Protein AF-A0A316GEQ2-F1 (afdb_monomer_lite)

pLDDT: mean 87.28, std 15.76, range [41.28, 98.56]

Structure (mmCIF, N/CA/C/O backbone):
data_AF-A0A316GEQ2-F1
#
_entry.id   AF-A0A316GEQ2-F1
#
loop_
_atom_site.group_PDB
_atom_site.id
_atom_site.type_symbol
_atom_site.label_atom_id
_atom_site.label_alt_id
_atom_site.label_comp_id
_atom_site.label_asym_id
_atom_site.label_entity_id
_atom_site.label_seq_id
_atom_site.pdbx_PDB_ins_code
_atom_site.Cartn_x
_atom_site.Cartn_y
_atom_site.Cartn_z
_atom_site.occupancy
_atom_site.B_iso_or_equiv
_atom_site.auth_seq_id
_atom_site.auth_comp_id
_atom_site.auth_asym_id
_atom_site.auth_atom_id
_atom_site.pdbx_PDB_model_num
ATOM 1 N N . MET A 1 1 ? 24.612 37.169 16.378 1.00 41.28 1 MET A N 1
ATOM 2 C CA . MET A 1 1 ? 24.824 35.714 16.230 1.00 41.28 1 MET A CA 1
ATOM 3 C C . MET A 1 1 ? 23.535 35.142 15.660 1.00 41.28 1 MET A C 1
ATOM 5 O O . MET A 1 1 ? 22.628 34.815 16.407 1.00 41.28 1 MET A O 1
ATOM 9 N N . ASN A 1 2 ? 23.412 35.193 14.334 1.00 45.16 2 ASN A N 1
ATOM 10 C CA . ASN A 1 2 ? 22.213 34.800 13.597 1.00 45.16 2 ASN A CA 1
ATOM 11 C C . ASN A 1 2 ? 22.326 33.292 13.335 1.00 45.16 2 ASN A C 1
ATOM 13 O O . ASN A 1 2 ? 23.202 32.885 12.573 1.00 45.16 2 ASN A O 1
ATOM 17 N N 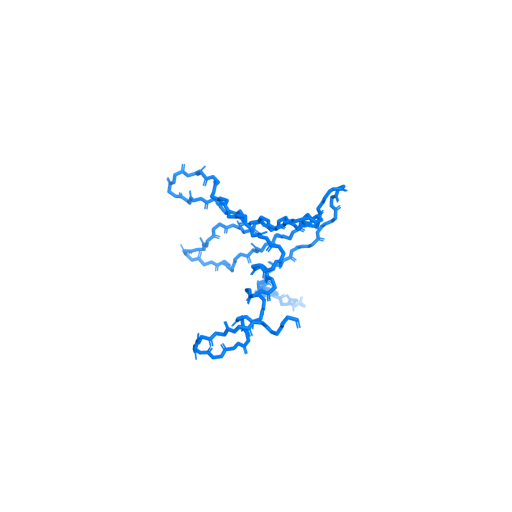. ARG A 1 3 ? 21.539 32.457 14.024 1.00 48.69 3 ARG A N 1
ATOM 18 C CA . ARG A 1 3 ? 21.383 31.057 13.603 1.00 48.69 3 ARG A CA 1
ATOM 19 C C . ARG A 1 3 ? 20.336 31.041 12.489 1.00 48.69 3 ARG A C 1
ATOM 21 O O . ARG A 1 3 ? 19.339 31.739 12.628 1.00 48.69 3 ARG A O 1
ATOM 28 N N . PRO A 1 4 ? 20.605 30.334 11.384 1.00 45.50 4 PRO A N 1
ATOM 29 C CA . PRO A 1 4 ? 19.840 30.468 10.159 1.00 45.50 4 PRO A CA 1
ATOM 30 C C . PRO A 1 4 ? 18.417 29.959 10.372 1.00 45.50 4 PRO A C 1
ATOM 32 O O . PRO A 1 4 ? 18.216 28.972 11.086 1.00 45.50 4 PRO A O 1
ATOM 35 N N . ASP A 1 5 ? 17.462 30.613 9.715 1.00 53.69 5 ASP A N 1
AT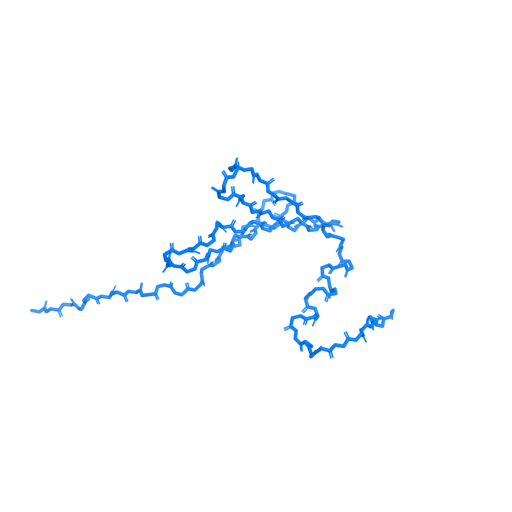OM 36 C CA . ASP A 1 5 ? 16.156 30.048 9.412 1.00 53.69 5 ASP A CA 1
ATOM 37 C C . ASP A 1 5 ? 16.382 28.726 8.677 1.00 53.69 5 ASP A C 1
ATOM 39 O O . ASP A 1 5 ? 16.586 28.677 7.463 1.00 53.69 5 ASP A O 1
ATOM 43 N N . VAL A 1 6 ? 16.401 27.623 9.424 1.00 51.22 6 VAL A N 1
ATOM 44 C CA . VAL A 1 6 ? 16.275 26.297 8.836 1.00 51.22 6 VAL A CA 1
ATOM 45 C C . VAL A 1 6 ? 14.805 26.171 8.460 1.00 51.22 6 VAL A C 1
ATOM 47 O O . VAL A 1 6 ? 14.015 25.554 9.171 1.00 51.22 6 VAL A O 1
ATOM 50 N N . ALA A 1 7 ? 14.441 26.764 7.324 1.00 49.56 7 ALA A N 1
ATOM 51 C CA . ALA A 1 7 ? 13.357 26.257 6.505 1.00 49.56 7 ALA A CA 1
ATOM 52 C C . ALA A 1 7 ? 13.770 24.843 6.081 1.00 49.56 7 ALA A C 1
ATOM 54 O O . ALA A 1 7 ? 14.338 24.609 5.015 1.00 49.56 7 ALA A O 1
ATOM 55 N N . ARG A 1 8 ? 13.577 23.891 6.996 1.00 50.66 8 ARG A N 1
ATOM 56 C CA . ARG A 1 8 ? 13.629 22.468 6.715 1.00 50.66 8 ARG A CA 1
ATOM 57 C C . ARG A 1 8 ? 12.431 22.235 5.805 1.00 50.66 8 ARG A C 1
ATOM 59 O O . ARG A 1 8 ? 11.316 22.071 6.282 1.00 50.66 8 ARG A O 1
ATOM 66 N N . SER A 1 9 ? 12.658 22.294 4.497 1.00 53.84 9 SER A N 1
ATOM 67 C CA . SER A 1 9 ? 11.828 21.536 3.573 1.00 53.84 9 SER A CA 1
ATOM 68 C C . SER A 1 9 ? 11.966 20.080 4.018 1.00 53.84 9 SER A C 1
ATOM 70 O O . SER A 1 9 ? 13.003 19.449 3.802 1.00 53.84 9 SER A O 1
ATOM 72 N N . LEU A 1 10 ? 11.015 19.620 4.829 1.00 58.59 10 LEU A N 1
ATOM 73 C CA . LEU A 1 10 ? 10.883 18.218 5.186 1.00 58.59 10 LEU A CA 1
ATOM 74 C C . LEU A 1 10 ? 10.345 17.569 3.914 1.00 58.59 10 LEU A C 1
ATOM 76 O O . LEU A 1 10 ? 9.211 17.843 3.543 1.00 58.59 10 LEU A O 1
ATOM 80 N N . GLY A 1 11 ? 11.201 16.828 3.208 1.00 59.41 11 GLY A N 1
ATOM 81 C CA . GLY A 1 11 ? 10.781 16.033 2.054 1.00 59.41 11 GLY A CA 1
ATOM 82 C C . GLY A 1 11 ? 9.760 14.954 2.440 1.00 59.41 11 GLY A C 1
ATOM 83 O O . GLY A 1 11 ? 9.386 14.873 3.617 1.00 59.41 11 GLY A O 1
ATOM 84 N N . PRO A 1 12 ? 9.366 14.092 1.486 1.00 58.97 12 PRO A N 1
ATOM 85 C CA . PRO A 1 12 ? 8.243 13.178 1.653 1.00 58.97 12 PRO A CA 1
ATOM 86 C C . PRO A 1 12 ? 8.412 12.348 2.923 1.00 58.97 12 PRO A C 1
ATOM 88 O O . PRO A 1 12 ? 9.412 11.645 3.109 1.00 58.97 12 PRO A O 1
ATOM 91 N N . MET A 1 13 ? 7.448 12.494 3.828 1.00 85.62 13 MET A N 1
ATOM 92 C CA . MET A 1 13 ? 7.472 11.875 5.144 1.00 85.62 13 MET A CA 1
ATOM 93 C C . MET A 1 13 ? 6.597 10.628 5.128 1.00 85.62 13 MET A C 1
ATOM 95 O O . MET A 1 13 ? 5.504 10.618 4.569 1.00 85.62 13 MET A O 1
ATOM 99 N N . PHE A 1 14 ? 7.073 9.572 5.777 1.00 93.25 14 PHE A N 1
ATOM 100 C CA . PHE A 1 14 ? 6.251 8.415 6.089 1.00 93.25 14 PHE A CA 1
ATOM 101 C C . PHE A 1 14 ? 6.500 7.965 7.525 1.00 93.25 14 PHE A C 1
ATOM 103 O O . PHE A 1 14 ? 7.586 8.178 8.076 1.00 93.25 14 PHE A O 1
ATOM 110 N N . THR A 1 15 ? 5.496 7.340 8.131 1.00 94.06 15 THR A N 1
ATOM 111 C CA . THR A 1 15 ? 5.610 6.670 9.431 1.00 94.06 15 THR A CA 1
ATOM 112 C C . THR A 1 15 ? 5.334 5.184 9.265 1.00 94.06 15 THR A C 1
ATOM 114 O O . THR A 1 15 ? 4.651 4.772 8.330 1.00 94.06 15 THR A O 1
ATOM 117 N N . ILE A 1 16 ? 5.908 4.372 10.152 1.00 96.50 16 ILE A N 1
ATOM 118 C CA . ILE A 1 16 ? 5.627 2.940 10.242 1.00 96.50 16 ILE A CA 1
ATOM 119 C C . ILE A 1 16 ? 5.346 2.631 11.703 1.00 96.50 16 ILE A C 1
ATOM 121 O O . ILE A 1 16 ? 6.193 2.862 12.568 1.00 96.50 16 ILE A O 1
ATOM 125 N N . GLU A 1 17 ? 4.167 2.092 11.955 1.00 96.00 17 GLU A N 1
ATOM 126 C CA . GLU A 1 17 ? 3.676 1.720 13.269 1.00 96.00 17 GLU A CA 1
ATOM 127 C C . GLU A 1 17 ? 3.268 0.247 13.245 1.00 96.00 17 GLU A C 1
ATOM 129 O O . GLU A 1 17 ? 2.878 -0.297 12.214 1.00 96.00 17 GLU A O 1
ATOM 134 N N . HIS A 1 18 ? 3.423 -0.427 14.378 1.00 92.50 18 HIS A N 1
ATOM 135 C CA . HIS A 1 18 ? 2.972 -1.804 14.534 1.00 92.50 18 HIS A CA 1
ATOM 136 C C . HIS A 1 18 ? 1.777 -1.772 15.475 1.00 92.50 18 HIS A C 1
ATOM 138 O O . HIS A 1 18 ? 1.935 -1.412 16.643 1.00 92.50 18 HIS A O 1
ATOM 144 N N . ASP A 1 19 ? 0.610 -2.119 14.951 1.00 87.50 19 ASP A N 1
ATOM 145 C CA . ASP A 1 19 ? -0.587 -2.392 15.734 1.00 87.50 19 ASP A CA 1
ATOM 146 C C . ASP A 1 19 ? -0.773 -3.914 15.860 1.00 87.50 19 ASP A C 1
ATOM 148 O O . ASP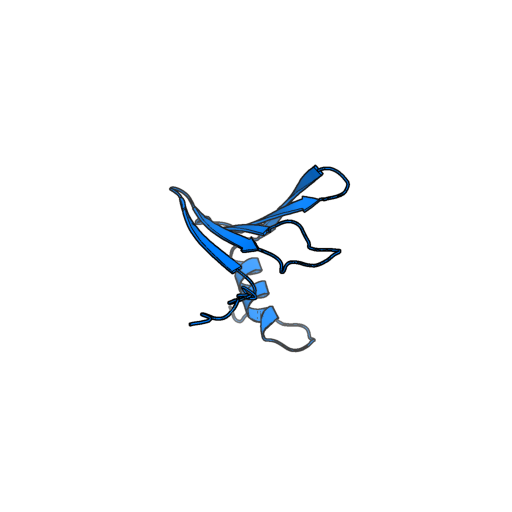 A 1 19 ? -0.049 -4.699 15.243 1.00 87.50 19 ASP A O 1
ATOM 152 N N . PHE A 1 20 ? -1.693 -4.351 16.715 1.00 80.19 20 PHE A N 1
ATOM 153 C CA . PHE A 1 20 ? -1.812 -5.748 17.133 1.00 80.19 20 PHE A CA 1
ATOM 154 C C . PHE A 1 20 ? -2.024 -6.735 15.970 1.00 80.19 20 PHE A C 1
ATOM 156 O O . PHE A 1 20 ? -1.546 -7.867 16.045 1.00 80.19 20 PHE A O 1
ATOM 163 N N . ASP A 1 21 ? -2.715 -6.323 14.907 1.00 93.00 21 ASP A N 1
ATOM 164 C CA . ASP A 1 21 ? -3.054 -7.156 13.748 1.00 93.00 21 ASP A CA 1
ATOM 165 C C . ASP A 1 21 ? -2.459 -6.665 12.414 1.00 93.00 21 ASP A C 1
ATOM 167 O O . ASP A 1 21 ? -2.577 -7.370 11.408 1.00 93.00 21 ASP A O 1
ATOM 171 N N . ALA A 1 22 ? -1.785 -5.508 12.390 1.00 95.94 22 ALA A N 1
ATOM 172 C CA . ALA A 1 22 ? -1.220 -4.938 11.170 1.00 95.94 22 ALA A CA 1
ATOM 173 C C . ALA A 1 22 ? 0.026 -4.075 11.401 1.00 95.94 22 ALA A C 1
ATOM 175 O O . ALA A 1 22 ? 0.168 -3.369 12.400 1.00 95.94 22 ALA A O 1
ATOM 176 N N . THR A 1 23 ? 0.902 -4.038 10.397 1.00 97.06 23 THR A N 1
ATOM 177 C CA . THR A 1 23 ? 1.823 -2.909 10.230 1.00 97.06 23 THR A CA 1
ATOM 178 C C . THR A 1 23 ? 1.082 -1.776 9.526 1.00 97.06 23 THR A C 1
ATOM 180 O O . THR A 1 23 ? 0.596 -1.955 8.409 1.00 97.06 23 THR A O 1
ATOM 183 N N . VAL A 1 24 ? 1.021 -0.608 10.159 1.00 97.50 24 VAL A N 1
ATOM 184 C CA . VAL A 1 24 ? 0.370 0.594 9.634 1.00 97.50 24 VAL A CA 1
ATOM 185 C C . VAL A 1 24 ? 1.437 1.535 9.091 1.00 97.50 24 VAL A C 1
ATOM 187 O O . VAL A 1 24 ? 2.359 1.929 9.805 1.00 97.50 24 VAL A O 1
ATOM 190 N N . VAL A 1 25 ? 1.332 1.892 7.816 1.00 97.25 25 VAL A N 1
ATOM 191 C CA . VAL A 1 25 ? 2.210 2.864 7.162 1.00 97.25 25 VAL A CA 1
ATOM 192 C C . VAL A 1 25 ? 1.384 4.070 6.750 1.00 97.25 25 VAL A C 1
ATOM 194 O O . VAL A 1 25 ? 0.408 3.919 6.022 1.00 97.25 25 VAL A O 1
ATOM 197 N N . THR A 1 26 ? 1.802 5.264 7.156 1.00 95.75 26 THR A N 1
ATOM 198 C CA . THR A 1 26 ? 1.179 6.516 6.706 1.00 95.75 26 THR A CA 1
ATOM 199 C C . THR A 1 26 ? 2.124 7.222 5.751 1.00 95.75 26 THR A C 1
ATOM 201 O O . THR A 1 26 ? 3.274 7.480 6.105 1.00 95.75 26 THR A O 1
ATOM 204 N N . LEU A 1 27 ? 1.651 7.524 4.542 1.00 95.00 27 LEU A N 1
ATOM 205 C CA . LEU A 1 27 ? 2.368 8.307 3.539 1.00 95.00 27 LEU A CA 1
ATOM 206 C C . LEU A 1 27 ? 1.805 9.727 3.522 1.00 95.00 27 LEU A C 1
ATOM 208 O O . LEU A 1 27 ? 0.607 9.917 3.312 1.00 95.00 27 LEU A O 1
ATOM 212 N N . ILE A 1 28 ? 2.684 10.703 3.731 1.00 91.44 28 ILE A N 1
ATOM 213 C CA . ILE A 1 28 ? 2.347 12.122 3.806 1.00 91.44 28 ILE A CA 1
ATOM 214 C C . ILE A 1 28 ? 2.823 12.788 2.517 1.00 91.44 28 ILE A C 1
ATOM 216 O O . ILE A 1 28 ? 4.010 12.724 2.185 1.00 91.44 28 ILE A O 1
ATOM 220 N N . ASP A 1 29 ? 1.902 13.431 1.803 1.00 87.50 29 ASP A N 1
ATOM 221 C CA . ASP A 1 29 ? 2.232 14.180 0.589 1.00 87.50 29 ASP A CA 1
ATOM 222 C C . ASP A 1 29 ? 2.929 15.517 0.920 1.00 87.50 29 ASP A C 1
ATOM 224 O O . ASP A 1 29 ? 2.758 16.104 1.999 1.00 87.50 29 ASP A O 1
ATOM 228 N N . ASP A 1 30 ? 3.741 16.012 -0.011 1.00 83.25 30 ASP A N 1
ATOM 229 C CA . ASP A 1 30 ? 4.500 17.244 0.181 1.00 83.25 30 ASP A CA 1
ATOM 230 C C . ASP A 1 30 ? 3.556 18.459 0.278 1.00 83.25 30 ASP A C 1
ATOM 232 O O . ASP A 1 30 ? 2.492 18.505 -0.349 1.00 83.25 30 ASP A O 1
ATOM 236 N N . PRO A 1 31 ? 3.917 19.498 1.054 1.00 72.62 31 PRO A N 1
ATOM 237 C CA . PRO A 1 31 ? 3.113 20.710 1.144 1.00 72.62 31 PRO A CA 1
ATOM 238 C C . PRO A 1 31 ? 3.030 21.416 -0.221 1.00 72.62 31 PRO A C 1
ATOM 240 O O . PRO A 1 31 ? 3.967 22.086 -0.656 1.00 72.62 31 PRO A O 1
ATOM 243 N N . ALA A 1 32 ? 1.875 21.302 -0.877 1.00 79.31 32 ALA A N 1
ATOM 244 C CA . ALA A 1 32 ? 1.569 21.909 -2.169 1.00 79.31 32 ALA A CA 1
ATOM 245 C C . ALA A 1 32 ? 0.150 22.505 -2.185 1.00 79.31 32 ALA A C 1
ATOM 247 O O . ALA A 1 32 ? -0.705 22.141 -1.381 1.00 79.31 32 ALA A O 1
ATOM 248 N N . SER A 1 33 ? -0.127 23.411 -3.131 1.00 74.25 33 SER A N 1
ATOM 249 C CA . SER A 1 33 ? -1.453 24.040 -3.285 1.00 74.25 33 SER A CA 1
ATOM 250 C C . SER A 1 33 ? -2.579 23.053 -3.619 1.00 74.25 33 SER A C 1
ATOM 252 O O . SER A 1 33 ? -3.742 23.376 -3.405 1.00 74.25 33 SER A O 1
ATOM 254 N N . HIS A 1 34 ? -2.231 21.869 -4.125 1.00 77.00 34 HIS A N 1
ATOM 255 C CA . HIS A 1 34 ? -3.145 20.770 -4.450 1.00 77.00 34 HIS A CA 1
ATOM 256 C C . HIS A 1 34 ? -2.634 19.454 -3.849 1.00 77.00 34 HIS A C 1
ATOM 258 O O . HIS A 1 34 ? -2.612 18.423 -4.524 1.00 77.00 34 HIS A O 1
ATOM 264 N N . ARG A 1 35 ? -2.140 19.522 -2.607 1.00 84.00 35 ARG A N 1
ATOM 265 C CA . ARG A 1 35 ? -1.680 18.349 -1.863 1.00 84.00 35 ARG A CA 1
ATOM 266 C C . ARG A 1 35 ? -2.812 17.320 -1.760 1.00 84.00 35 ARG A C 1
ATOM 268 O O . ARG A 1 35 ? -3.963 17.697 -1.545 1.00 84.00 35 ARG A O 1
ATOM 275 N N . GLN A 1 36 ? -2.479 16.049 -1.951 1.00 88.81 36 GLN A N 1
ATOM 276 C CA . GLN A 1 36 ? -3.414 14.948 -1.743 1.00 88.81 36 GLN A CA 1
ATOM 277 C C . GLN A 1 36 ? -3.568 14.641 -0.248 1.00 88.81 36 GLN A C 1
ATOM 279 O O . GLN A 1 36 ? -2.656 14.889 0.544 1.00 88.81 36 GLN A O 1
ATOM 284 N N . GLU A 1 37 ? -4.711 14.071 0.132 1.00 92.75 37 GLU A N 1
ATOM 285 C CA . GLU A 1 37 ? -4.900 13.544 1.487 1.00 92.75 37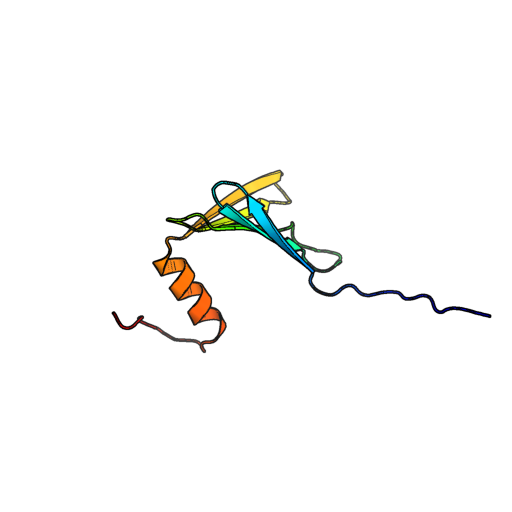 GLU A CA 1
ATOM 286 C C . GLU A 1 37 ? -3.892 12.426 1.776 1.00 92.75 37 GLU A C 1
ATOM 288 O O . GLU A 1 37 ? -3.402 11.751 0.863 1.00 92.75 37 GLU A O 1
ATOM 293 N N . ASP A 1 38 ? -3.582 12.226 3.052 1.00 94.12 38 ASP A N 1
ATOM 294 C CA . ASP A 1 38 ? -2.621 11.208 3.464 1.00 94.12 38 ASP A CA 1
ATOM 295 C C . ASP A 1 38 ? -3.125 9.800 3.100 1.00 94.12 38 ASP A C 1
ATOM 297 O O . ASP A 1 38 ? -4.328 9.521 3.090 1.00 94.12 38 ASP A O 1
ATOM 301 N N . VAL A 1 39 ? -2.188 8.901 2.790 1.00 96.75 39 VAL A N 1
ATOM 302 C CA . VAL A 1 39 ? -2.500 7.502 2.470 1.00 96.75 39 VAL A CA 1
ATOM 303 C C . VAL A 1 39 ? -2.135 6.626 3.654 1.00 96.75 39 VAL A C 1
ATOM 305 O O . VAL A 1 39 ? -0.981 6.612 4.083 1.00 96.75 39 VAL A O 1
ATOM 308 N N . THR A 1 40 ? -3.088 5.834 4.133 1.00 97.44 40 THR A N 1
ATOM 309 C CA . THR A 1 40 ? -2.845 4.802 5.142 1.00 97.44 40 THR A CA 1
ATOM 310 C C . THR A 1 40 ? -2.785 3.436 4.473 1.00 97.44 40 THR A C 1
ATOM 312 O O . THR A 1 40 ? -3.683 3.042 3.731 1.00 97.44 40 THR A O 1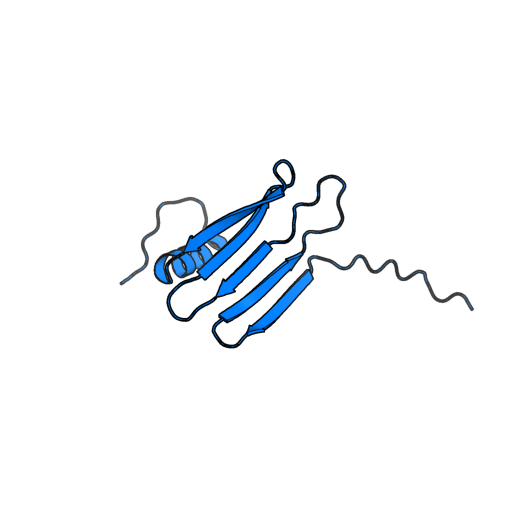
ATOM 315 N N . ILE A 1 41 ? -1.713 2.697 4.736 1.00 98.06 41 ILE A N 1
ATOM 316 C CA . ILE A 1 41 ? -1.517 1.328 4.274 1.00 98.06 41 ILE A CA 1
ATOM 317 C C . ILE A 1 41 ? -1.505 0.420 5.496 1.00 98.06 41 ILE A C 1
ATOM 319 O O . ILE A 1 41 ? -0.592 0.503 6.312 1.00 98.06 41 ILE A O 1
ATOM 323 N N . ASN A 1 42 ? -2.482 -0.478 5.600 1.00 98.25 42 ASN A N 1
ATOM 324 C CA . ASN A 1 42 ? -2.501 -1.498 6.649 1.00 98.25 42 ASN A CA 1
ATOM 325 C C . ASN A 1 42 ? -2.076 -2.834 6.047 1.00 98.25 42 ASN A C 1
ATOM 327 O O . ASN A 1 42 ? -2.759 -3.350 5.157 1.00 98.25 42 ASN A O 1
ATOM 331 N N . ALA A 1 43 ? -0.956 -3.376 6.516 1.00 97.56 43 ALA A N 1
ATOM 332 C CA . ALA A 1 43 ? -0.437 -4.674 6.116 1.00 97.56 43 ALA A CA 1
ATOM 333 C C . ALA A 1 43 ? -0.766 -5.729 7.178 1.00 97.56 43 ALA A C 1
ATOM 335 O O . ALA A 1 43 ? -0.082 -5.823 8.198 1.00 97.56 43 ALA A O 1
ATOM 336 N N . PHE A 1 44 ? -1.819 -6.500 6.912 1.00 97.19 44 PHE A N 1
ATOM 337 C CA . PHE A 1 44 ? -2.251 -7.643 7.712 1.00 97.19 44 PHE A CA 1
ATOM 338 C C . PHE A 1 44 ? -1.505 -8.915 7.283 1.00 97.19 44 PHE A C 1
ATOM 340 O O . PHE A 1 44 ? -0.753 -8.924 6.305 1.00 97.19 44 PHE A O 1
ATOM 347 N N . GLU A 1 45 ? -1.746 -10.019 7.993 1.00 96.12 45 GLU A N 1
ATOM 348 C CA . GLU A 1 45 ? -1.144 -11.321 7.679 1.00 96.12 45 GLU A CA 1
ATOM 349 C C . GLU A 1 45 ? -1.561 -11.862 6.297 1.00 96.12 45 GLU A C 1
ATOM 351 O O . GLU A 1 45 ? -0.760 -12.507 5.620 1.00 96.12 45 GLU A O 1
ATOM 356 N N . ASP A 1 46 ? -2.791 -11.595 5.852 1.00 96.69 46 ASP A N 1
ATOM 357 C CA . ASP A 1 46 ? -3.387 -12.195 4.651 1.00 96.69 46 ASP A CA 1
ATOM 358 C C . ASP A 1 46 ? -3.679 -11.197 3.514 1.00 96.69 46 ASP A C 1
ATOM 360 O O . ASP A 1 46 ? -3.880 -11.599 2.360 1.00 96.69 46 ASP A O 1
ATOM 364 N N . CYS A 1 47 ? -3.675 -9.895 3.802 1.00 97.75 47 CYS A N 1
ATOM 365 C CA . CYS A 1 47 ? -3.969 -8.850 2.830 1.00 97.75 47 CYS A CA 1
ATOM 366 C C . CYS A 1 47 ? -3.334 -7.501 3.186 1.00 97.75 47 CYS A C 1
ATOM 368 O O . CYS A 1 47 ? -2.885 -7.257 4.304 1.00 97.75 47 CYS A O 1
ATOM 370 N N . VAL A 1 48 ? -3.325 -6.595 2.209 1.00 98.38 48 VAL A N 1
ATOM 371 C CA . VAL A 1 48 ? -2.958 -5.192 2.409 1.00 98.38 48 VAL A CA 1
ATOM 372 C C . VAL A 1 48 ? -4.114 -4.305 1.997 1.00 98.38 48 VAL A C 1
ATOM 374 O O . VAL A 1 48 ? -4.719 -4.513 0.947 1.00 98.38 48 VAL A O 1
ATOM 377 N N . THR A 1 49 ? -4.406 -3.290 2.798 1.00 98.31 49 THR A N 1
ATOM 378 C CA . THR A 1 49 ? -5.396 -2.267 2.453 1.00 98.31 49 THR A CA 1
ATOM 379 C C . THR A 1 49 ? -4.712 -0.931 2.236 1.00 98.31 49 THR A C 1
ATOM 381 O O . THR A 1 49 ? -3.774 -0.609 2.956 1.00 98.31 49 THR A O 1
ATOM 384 N N . ILE A 1 50 ? -5.159 -0.191 1.227 1.00 98.25 50 ILE A N 1
ATOM 385 C CA . ILE A 1 50 ? -4.720 1.170 0.919 1.00 98.25 50 ILE A CA 1
ATOM 386 C C . ILE A 1 50 ? -5.944 2.062 1.057 1.00 98.25 50 ILE A C 1
ATOM 388 O O . ILE A 1 50 ? -6.961 1.817 0.402 1.00 98.25 50 ILE A O 1
ATOM 392 N N . GLU A 1 51 ? -5.844 3.063 1.918 1.00 98.25 51 GLU A N 1
ATOM 393 C CA . GLU A 1 51 ? -6.934 3.952 2.288 1.00 98.25 51 GLU A CA 1
ATOM 394 C C . GLU A 1 51 ? -6.523 5.410 2.075 1.00 98.25 51 GLU A C 1
ATOM 396 O O . GLU A 1 51 ? -5.401 5.793 2.402 1.00 98.25 51 GLU A O 1
ATOM 401 N N . GLN A 1 52 ? -7.420 6.211 1.500 1.00 97.81 52 GLN A N 1
ATOM 402 C CA . GLN A 1 52 ? -7.236 7.650 1.300 1.00 97.81 52 GLN A CA 1
ATOM 403 C C . GLN A 1 52 ? -8.598 8.345 1.336 1.00 97.81 52 GLN A C 1
ATOM 405 O O . GLN A 1 52 ? -9.576 7.824 0.790 1.00 97.81 52 GLN A O 1
ATOM 410 N N . GLU A 1 53 ? -8.688 9.507 1.977 1.00 95.94 53 GLU A N 1
ATOM 411 C CA . GLU A 1 53 ? -9.914 10.305 1.963 1.00 95.94 53 GLU A CA 1
ATOM 412 C C . GLU A 1 53 ? -10.081 11.027 0.616 1.00 95.94 53 GLU A C 1
ATOM 414 O O . GLU A 1 53 ? -9.150 11.630 0.084 1.00 95.94 53 GLU A O 1
ATOM 419 N N . ASP A 1 54 ? -11.281 10.967 0.041 1.00 93.56 54 ASP A N 1
ATOM 420 C CA . ASP A 1 54 ? -11.644 11.786 -1.111 1.00 93.56 54 ASP A CA 1
ATOM 421 C C . ASP A 1 54 ? -11.986 13.211 -0.655 1.00 93.56 54 ASP A C 1
ATOM 423 O O . ASP A 1 54 ? -13.027 13.436 -0.038 1.00 93.56 54 ASP A O 1
A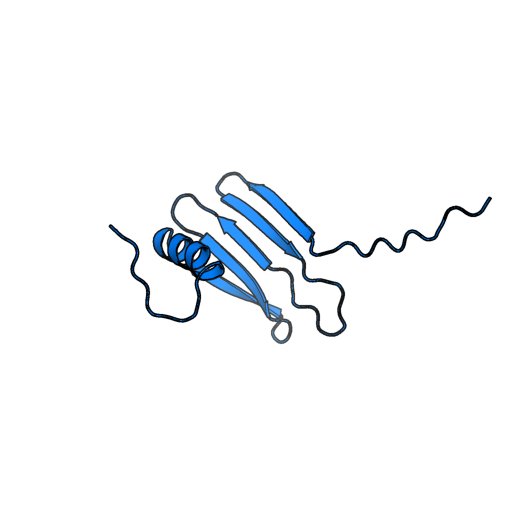TOM 427 N N . ALA A 1 55 ? -11.144 14.184 -1.011 1.00 88.88 55 ALA A N 1
ATOM 428 C CA . ALA A 1 55 ? -11.261 15.574 -0.556 1.00 88.88 55 ALA A CA 1
ATOM 429 C C . ALA A 1 55 ? -12.581 16.276 -0.946 1.00 88.88 55 ALA A C 1
ATOM 431 O O . ALA A 1 55 ? -12.952 17.281 -0.341 1.00 88.88 55 ALA A O 1
ATOM 432 N N . GLN A 1 56 ? -13.300 15.791 -1.968 1.00 90.94 56 GLN A N 1
ATOM 433 C CA . GLN A 1 56 ? -14.580 16.384 -2.377 1.00 90.94 56 GLN A CA 1
ATOM 434 C C . GLN A 1 56 ? -15.754 15.854 -1.556 1.00 90.94 56 GLN A C 1
ATOM 436 O O . GLN A 1 56 ? -16.638 16.618 -1.168 1.00 90.94 56 GLN A O 1
ATOM 441 N N . SER A 1 57 ? -15.799 14.542 -1.334 1.00 94.31 57 SER A N 1
ATOM 442 C CA . SER A 1 57 ? -16.911 13.875 -0.658 1.00 94.31 57 SER A CA 1
ATOM 443 C C . SER A 1 57 ? -16.671 13.628 0.831 1.00 94.31 57 SER A C 1
ATOM 445 O O . SER A 1 57 ? -17.631 13.295 1.530 1.00 94.31 57 SER A O 1
ATOM 447 N N . GLY A 1 58 ? -15.432 13.778 1.313 1.00 93.44 58 GLY A N 1
ATOM 448 C CA . GLY A 1 58 ? -15.016 13.464 2.684 1.00 93.44 58 GLY A CA 1
ATOM 449 C C . GLY A 1 58 ? -15.167 11.979 3.022 1.00 93.44 58 GLY A C 1
ATOM 450 O O . GLY A 1 58 ? -15.410 11.616 4.172 1.00 93.44 58 GLY A O 1
ATOM 451 N N . ARG A 1 59 ? -15.162 11.103 2.008 1.00 96.06 59 ARG A N 1
ATOM 452 C CA . ARG A 1 59 ? -15.352 9.658 2.184 1.00 96.06 59 ARG A CA 1
ATOM 453 C C . ARG A 1 59 ? -14.021 8.941 2.096 1.00 96.06 59 ARG A C 1
ATOM 455 O O . ARG A 1 59 ? -13.232 9.202 1.195 1.00 96.06 59 ARG A O 1
ATOM 462 N N . LEU A 1 60 ? -13.832 7.961 2.973 1.00 96.62 60 LEU A N 1
ATOM 463 C CA . LEU A 1 60 ? -12.676 7.081 2.913 1.00 96.62 60 LEU A CA 1
ATOM 464 C C . LEU A 1 60 ? -12.810 6.103 1.738 1.00 96.62 60 LEU A C 1
ATOM 466 O O . LEU A 1 60 ? -13.728 5.277 1.696 1.00 96.62 60 LEU A O 1
ATOM 470 N N . CYS A 1 61 ? -11.885 6.191 0.789 1.00 97.62 61 CYS A N 1
ATOM 471 C CA . CYS A 1 61 ? -11.727 5.239 -0.300 1.00 97.62 61 CYS A CA 1
ATOM 472 C C . CYS A 1 61 ? -10.774 4.128 0.142 1.00 97.62 61 CYS A C 1
ATOM 474 O O . CYS A 1 61 ? -9.694 4.416 0.644 1.00 97.62 61 CYS A O 1
ATOM 476 N N . LYS A 1 62 ? -11.154 2.863 -0.072 1.00 97.88 62 LYS A N 1
ATOM 477 C CA . LYS A 1 62 ? -10.368 1.689 0.332 1.00 97.88 62 LYS A CA 1
ATOM 478 C C . LYS A 1 62 ? -10.161 0.728 -0.831 1.00 97.88 62 LYS A C 1
ATOM 480 O O . LYS A 1 62 ? -11.122 0.316 -1.480 1.00 97.88 62 LYS A O 1
ATOM 485 N N . ILE A 1 63 ? -8.917 0.310 -1.038 1.00 98.25 63 ILE A N 1
ATOM 486 C CA . ILE A 1 63 ? -8.527 -0.759 -1.963 1.00 98.25 63 ILE A CA 1
ATOM 487 C C . ILE A 1 63 ? -7.919 -1.892 -1.143 1.00 98.25 63 ILE A C 1
ATOM 489 O O . ILE A 1 63 ? -7.077 -1.649 -0.287 1.00 98.25 63 ILE A O 1
ATOM 493 N N . THR A 1 64 ? -8.336 -3.133 -1.396 1.00 98.50 64 THR A N 1
ATOM 494 C CA . THR A 1 64 ? -7.743 -4.323 -0.764 1.00 98.50 64 THR A CA 1
ATOM 495 C C . THR A 1 64 ? -6.954 -5.110 -1.798 1.00 98.50 64 THR A C 1
ATOM 497 O O . THR A 1 64 ? -7.471 -5.438 -2.866 1.00 98.50 64 THR A O 1
ATOM 500 N N . LEU A 1 65 ? -5.704 -5.412 -1.471 1.00 98.56 65 LEU A N 1
ATOM 501 C CA . LEU A 1 65 ? -4.786 -6.212 -2.262 1.00 98.56 65 LEU A CA 1
ATOM 502 C C . LEU A 1 65 ? -4.545 -7.544 -1.552 1.00 98.56 65 LEU A C 1
ATOM 504 O O . LEU A 1 65 ? -4.227 -7.586 -0.364 1.00 98.56 65 LEU A O 1
ATOM 508 N N . SER A 1 66 ? -4.632 -8.641 -2.299 1.00 98.31 66 SER A N 1
ATOM 509 C CA . SER A 1 66 ? -4.018 -9.903 -1.876 1.00 98.31 66 SER A CA 1
ATOM 510 C C . SER A 1 66 ? -2.492 -9.770 -1.825 1.00 98.31 66 SER A C 1
ATOM 512 O O . SER A 1 66 ? -1.908 -8.935 -2.523 1.00 98.31 66 SER A O 1
ATOM 514 N N . LEU A 1 67 ? -1.819 -10.652 -1.080 1.00 96.62 67 LEU A N 1
ATOM 515 C CA . LEU A 1 67 ? -0.351 -10.659 -1.019 1.00 96.62 67 LEU A CA 1
ATOM 516 C C . LEU A 1 67 ? 0.306 -10.843 -2.398 1.00 96.62 67 LEU A C 1
ATOM 518 O O . LEU A 1 67 ? 1.348 -10.249 -2.667 1.00 96.62 67 LEU A O 1
ATOM 522 N N . SER A 1 68 ? -0.313 -11.614 -3.304 1.00 96.44 68 SER A N 1
ATOM 523 C CA . SER A 1 68 ? 0.183 -11.750 -4.682 1.00 96.44 68 SER A CA 1
ATOM 524 C C . SER A 1 68 ? 0.109 -10.426 -5.439 1.00 96.44 68 SER A C 1
ATOM 526 O O . SER A 1 68 ? 1.087 -10.040 -6.071 1.00 96.44 68 SER A O 1
ATOM 528 N N . GLN A 1 69 ? -1.019 -9.713 -5.345 1.00 97.25 69 GLN A N 1
ATOM 529 C CA . GLN A 1 69 ? -1.194 -8.418 -6.010 1.00 97.25 69 GLN A CA 1
ATOM 530 C C . GLN A 1 69 ? -0.253 -7.354 -5.446 1.00 97.25 69 GLN A C 1
ATOM 532 O O . GLN A 1 69 ? 0.296 -6.572 -6.216 1.00 97.25 69 GLN A O 1
ATOM 537 N N . LEU A 1 70 ? -0.028 -7.335 -4.127 1.00 96.62 70 LEU A N 1
ATOM 538 C CA . LEU A 1 70 ? 0.975 -6.459 -3.521 1.00 96.62 70 LEU A CA 1
ATOM 539 C C . LEU A 1 70 ? 2.361 -6.758 -4.095 1.00 96.62 70 LEU A C 1
ATOM 541 O O . LEU A 1 70 ? 3.080 -5.853 -4.504 1.00 96.62 70 LEU A O 1
ATOM 545 N N . ALA A 1 71 ? 2.726 -8.036 -4.158 1.00 95.00 71 ALA A N 1
ATOM 546 C CA . ALA A 1 71 ? 4.033 -8.442 -4.637 1.00 95.00 71 ALA A CA 1
ATOM 547 C C . ALA A 1 71 ? 4.218 -8.164 -6.144 1.00 95.00 71 ALA A C 1
ATOM 549 O O . ALA A 1 71 ? 5.341 -7.901 -6.581 1.00 95.00 71 ALA A O 1
ATOM 550 N N . ASP A 1 72 ? 3.141 -8.208 -6.936 1.00 95.94 72 ASP A N 1
ATOM 551 C CA . ASP A 1 72 ? 3.112 -7.724 -8.321 1.00 95.94 72 ASP A CA 1
ATOM 552 C C . ASP A 1 72 ? 3.297 -6.200 -8.388 1.00 95.94 72 ASP A C 1
ATOM 554 O O . ASP A 1 72 ? 4.138 -5.723 -9.150 1.00 95.94 72 ASP A O 1
ATOM 558 N N . LEU A 1 73 ? 2.581 -5.434 -7.557 1.00 95.62 73 LEU A N 1
ATOM 559 C CA . LEU A 1 73 ? 2.687 -3.974 -7.487 1.00 95.62 73 LEU A CA 1
ATOM 560 C C . LEU A 1 73 ? 4.110 -3.527 -7.124 1.00 95.62 73 LEU A C 1
ATOM 562 O O . LEU A 1 73 ? 4.688 -2.699 -7.823 1.00 95.62 73 LEU A O 1
ATOM 566 N N . THR A 1 74 ? 4.714 -4.108 -6.083 1.00 94.31 74 THR A N 1
ATOM 567 C CA . THR A 1 74 ? 6.089 -3.784 -5.669 1.00 94.31 74 THR A CA 1
ATOM 568 C C . THR A 1 74 ? 7.103 -4.071 -6.776 1.00 94.31 74 THR A C 1
ATOM 570 O O . THR A 1 74 ? 8.043 -3.299 -6.972 1.00 94.31 74 THR A O 1
ATOM 573 N N . ALA A 1 75 ? 6.919 -5.164 -7.524 1.00 94.06 75 ALA A N 1
ATOM 574 C CA . ALA A 1 75 ? 7.768 -5.470 -8.670 1.00 94.06 75 ALA A CA 1
ATOM 575 C C . ALA A 1 75 ? 7.572 -4.445 -9.799 1.00 94.06 75 ALA A C 1
ATOM 577 O O . ALA A 1 75 ? 8.557 -3.952 -10.349 1.00 94.06 75 ALA A O 1
ATOM 578 N N . ALA A 1 76 ? 6.320 -4.090 -10.106 1.00 95.88 76 ALA A N 1
ATOM 579 C CA . ALA A 1 76 ? 5.970 -3.162 -11.178 1.00 95.88 76 ALA A CA 1
ATOM 580 C C . ALA A 1 76 ? 6.594 -1.768 -11.004 1.00 95.88 76 ALA A C 1
ATOM 582 O O . ALA A 1 76 ? 6.964 -1.157 -12.001 1.00 95.88 76 ALA A O 1
ATOM 583 N N . LEU A 1 77 ? 6.800 -1.299 -9.765 1.00 95.12 77 LEU A N 1
ATOM 584 C CA . LEU A 1 77 ? 7.441 -0.002 -9.482 1.00 95.12 77 LEU A CA 1
ATOM 585 C C . LEU A 1 77 ? 8.858 0.145 -10.071 1.00 95.12 77 LEU A C 1
ATOM 587 O O . LEU A 1 77 ? 9.347 1.263 -10.197 1.00 95.12 77 LEU A O 1
ATOM 591 N N . ASN A 1 78 ? 9.523 -0.961 -10.420 1.00 94.06 78 ASN A N 1
ATOM 592 C CA . ASN A 1 78 ? 10.902 -0.974 -10.918 1.00 94.06 78 ASN A CA 1
ATOM 593 C C . ASN A 1 78 ? 11.030 -1.532 -12.347 1.00 94.06 78 ASN A C 1
ATOM 595 O O . ASN A 1 78 ? 12.144 -1.794 -12.807 1.00 94.06 78 ASN A O 1
ATOM 599 N N . LEU A 1 79 ? 9.914 -1.762 -13.043 1.00 94.62 79 LEU A N 1
ATOM 600 C CA . LEU A 1 79 ? 9.893 -2.354 -14.381 1.00 94.62 79 LEU A CA 1
ATOM 601 C C . LEU A 1 79 ? 9.470 -1.318 -15.438 1.00 94.62 79 LEU A C 1
ATOM 603 O O . LEU A 1 79 ? 8.685 -0.421 -15.132 1.00 94.62 79 LEU A O 1
ATOM 607 N N . PRO A 1 80 ? 9.974 -1.420 -16.684 1.00 96.88 80 PRO A N 1
ATOM 608 C CA . PRO A 1 80 ? 9.470 -0.609 -17.787 1.00 96.88 80 PRO A CA 1
ATOM 609 C C . PRO A 1 80 ? 8.048 -1.035 -18.191 1.00 96.88 80 PRO A C 1
ATOM 611 O O . PRO A 1 80 ? 7.483 -1.992 -17.663 1.00 96.88 80 PRO A O 1
ATOM 614 N N . GLU A 1 81 ? 7.461 -0.324 -19.152 1.00 94.88 81 GLU A N 1
ATOM 615 C CA . GLU A 1 81 ? 6.171 -0.704 -19.729 1.00 94.88 81 GLU A CA 1
ATOM 616 C C . GLU A 1 81 ? 6.213 -2.113 -20.352 1.00 94.88 81 GLU A C 1
ATOM 618 O O . GLU A 1 81 ? 7.177 -2.495 -21.021 1.00 94.88 81 GLU A O 1
ATOM 623 N N . GLY A 1 82 ? 5.159 -2.904 -20.134 1.00 94.88 82 GLY A N 1
ATOM 624 C CA . GLY A 1 82 ? 5.083 -4.264 -20.661 1.00 94.88 82 GLY A CA 1
ATOM 625 C C . GLY A 1 82 ? 4.057 -5.153 -19.965 1.00 94.88 82 GLY A C 1
ATOM 626 O O . GLY A 1 82 ? 3.328 -4.729 -19.070 1.00 94.88 82 GLY A O 1
ATOM 627 N N . VAL A 1 83 ? 4.014 -6.418 -20.391 1.00 94.94 83 VAL A N 1
ATOM 628 C CA . VAL A 1 83 ? 3.196 -7.472 -19.777 1.00 94.94 83 VAL A CA 1
ATOM 629 C C . VAL A 1 83 ? 4.119 -8.441 -19.055 1.00 94.94 83 VAL A C 1
ATOM 631 O O . VAL A 1 83 ? 4.993 -9.054 -19.669 1.00 94.94 83 VAL A O 1
ATOM 634 N N . TYR A 1 84 ? 3.901 -8.599 -17.754 1.00 94.31 84 TYR A N 1
ATOM 635 C CA . TYR A 1 84 ? 4.751 -9.399 -16.884 1.00 94.31 84 TYR A CA 1
ATOM 636 C C . TYR A 1 84 ? 3.967 -10.538 -16.249 1.00 94.31 84 TYR A C 1
ATOM 638 O O . TYR A 1 84 ? 2.766 -10.447 -16.007 1.00 94.31 84 TYR A O 1
ATOM 646 N N . LYS A 1 85 ? 4.676 -11.625 -15.961 1.00 92.31 85 LYS A N 1
ATOM 647 C CA . LYS A 1 85 ? 4.168 -12.738 -15.170 1.00 92.31 85 LYS A CA 1
ATOM 648 C C . LYS A 1 85 ? 5.238 -13.121 -14.163 1.00 92.31 85 LYS A C 1
ATOM 650 O O . LYS A 1 85 ? 6.377 -13.387 -14.554 1.00 92.31 85 LYS A O 1
ATOM 655 N N . ARG A 1 86 ? 4.880 -13.178 -12.880 1.00 83.31 86 ARG A N 1
ATOM 656 C CA . ARG A 1 86 ? 5.772 -13.731 -11.859 1.00 83.31 86 ARG A CA 1
ATOM 657 C C . ARG A 1 86 ? 6.067 -15.191 -12.178 1.00 83.31 86 ARG A C 1
ATOM 659 O O . ARG A 1 86 ? 5.178 -15.948 -12.575 1.00 83.31 86 ARG A O 1
ATOM 666 N N . LYS A 1 87 ? 7.328 -15.590 -12.015 1.00 79.38 87 LYS A N 1
ATOM 667 C CA . LYS A 1 87 ? 7.662 -17.014 -11.991 1.00 79.38 87 LYS A CA 1
ATOM 668 C C . LYS A 1 87 ? 6.969 -17.625 -10.770 1.00 79.38 87 LYS A C 1
ATOM 670 O O . LYS A 1 87 ? 6.984 -17.005 -9.707 1.00 79.38 87 LYS A O 1
ATOM 675 N N . ALA A 1 88 ? 6.311 -18.761 -10.988 1.00 63.72 88 ALA A N 1
ATOM 676 C CA . ALA A 1 88 ? 5.736 -19.568 -9.918 1.00 63.72 88 ALA A CA 1
ATOM 677 C C . ALA A 1 88 ? 6.843 -20.115 -9.011 1.00 63.72 88 ALA A C 1
ATOM 679 O O . ALA A 1 88 ? 7.950 -20.368 -9.548 1.00 63.72 88 ALA A O 1
#

Radius of gyration: 17.52 Å; chains: 1; bounding box: 42×55×38 Å

Organism: NCBI:txid1826607

Sequence (88 aa):
MNRPDVARSLGPMFTIEHDFDATVVTLIDDPASHRQEDVTINAFEDCVTIEQEDAQSGRLCKITLSLSQLADLTAALNLPEGVYKRKA

Foldseek 3Di:
DDDDPPPPQPPWDKDWDDDPFWTWIWTAFGDDPPGFFIWIWTHGPFWIKIWGADPVPRDIDIDIGGPVRVVVVVVVVPDDDDDDDDDD

Secondary structure (DSSP, 8-state):
-----------SEEEEEE-SS-EEEEEE--S-TTPPPPEEEEE-SSEEEEEEEETTTTEEEEEEEEHHHHHHHHHHTTS-SS------